Protein AF-A0A421B8H9-F1 (afdb_monomer_lite)

Sequence (89 aa):
MDKPDSTLGRDLALYTALRLVLVAVVAVALVLFDVPLLVSIAVGLVVGFPLGLLLFRGLNTRVTAGLAERHKGRNAERARLRSQLRGDA

Foldseek 3Di:
DDDPPPVLVVLVVVLVVVLVVQLVVQLVVCVVVVHDSVVSNVVSVVVSVVCSCVVCVVSVVVNVVVVVVVVVVVVVVVVVVVCVVVVVD

Secondary structure (DSSP, 8-state):
---THHHHHHHHHHHHHHHHHHHHHHHHHHHHTT--HHHHHHHHHHHHHHHHHHHTHHHHHHHHHHHHHHHHHHHHHHHHHHHHHHT--

InterPro domains:
  IPR025323 Protein of unknown function DUF4229 [PF14012] (13-74)

Radius of gyration: 20.48 Å; chains: 1; b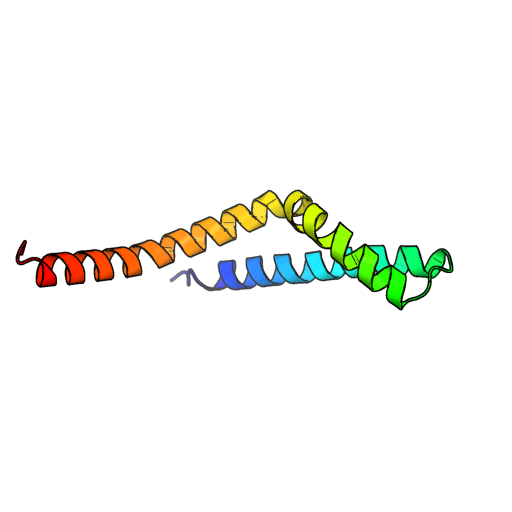ounding box: 44×18×66 Å

Organism: NCBI:txid585224

pLDDT: mean 72.58, std 9.39, range [41.66, 89.75]

Structure (mmCIF, N/CA/C/O backbone):
data_AF-A0A421B8H9-F1
#
_entry.id   AF-A0A421B8H9-F1
#
loop_
_atom_site.group_PDB
_atom_site.id
_atom_site.type_symbol
_atom_site.label_atom_id
_atom_site.label_alt_id
_atom_site.label_comp_id
_atom_site.label_asym_id
_atom_site.label_entity_id
_atom_site.label_seq_id
_atom_site.pdbx_PDB_ins_code
_atom_site.Cartn_x
_atom_site.Cartn_y
_atom_site.Cartn_z
_atom_site.occupancy
_atom_site.B_iso_or_equiv
_atom_site.auth_seq_id
_atom_site.auth_comp_id
_atom_site.auth_asym_id
_atom_site.auth_atom_id
_atom_site.pdbx_PDB_model_num
ATOM 1 N N . MET A 1 1 ? -29.970 -9.510 8.750 1.00 44.66 1 MET A N 1
ATOM 2 C CA . MET A 1 1 ? -28.852 -10.283 9.349 1.00 44.66 1 MET A CA 1
ATOM 3 C C . MET A 1 1 ? -27.644 -10.068 8.454 1.00 44.66 1 MET A C 1
ATOM 5 O O . MET A 1 1 ? -27.212 -10.970 7.746 1.00 44.66 1 MET A O 1
ATOM 9 N N . ASP A 1 2 ? -27.158 -8.832 8.441 1.00 41.66 2 ASP A N 1
ATOM 10 C CA . ASP A 1 2 ? -26.100 -8.373 7.550 1.00 41.66 2 ASP A CA 1
ATOM 11 C C . ASP A 1 2 ? -24.769 -8.601 8.245 1.00 41.66 2 ASP A C 1
ATOM 13 O O . ASP A 1 2 ? -24.487 -7.996 9.277 1.00 41.66 2 ASP A O 1
ATOM 17 N N . LYS A 1 3 ? -23.989 -9.555 7.728 1.00 50.59 3 LYS A N 1
ATOM 18 C CA . LYS A 1 3 ? -22.650 -9.861 8.234 1.00 50.59 3 LYS A CA 1
ATOM 19 C C . LYS A 1 3 ? -21.736 -8.669 7.904 1.00 50.59 3 LYS A C 1
ATOM 21 O O . LYS A 1 3 ? -21.430 -8.480 6.728 1.00 50.59 3 LYS A O 1
ATOM 26 N N . PRO A 1 4 ? -21.251 -7.896 8.894 1.00 53.81 4 PRO A N 1
ATOM 27 C CA . PRO A 1 4 ? -20.395 -6.726 8.659 1.00 53.81 4 PRO A CA 1
ATOM 28 C C . PRO A 1 4 ? -19.008 -7.083 8.091 1.00 53.81 4 PRO A C 1
ATOM 30 O O . PRO A 1 4 ? -18.232 -6.202 7.733 1.00 53.81 4 PRO A O 1
ATOM 33 N N . ASP A 1 5 ? -18.683 -8.375 8.004 1.00 55.44 5 ASP A N 1
ATOM 34 C CA . ASP A 1 5 ? -17.361 -8.872 7.626 1.00 55.44 5 ASP A CA 1
ATOM 35 C C . ASP A 1 5 ? -17.176 -9.063 6.108 1.00 55.44 5 ASP A C 1
ATOM 37 O O . ASP A 1 5 ? -16.042 -9.103 5.626 1.00 55.44 5 ASP A O 1
ATOM 41 N N . SER A 1 6 ? -18.261 -9.164 5.326 1.00 59.34 6 SER A N 1
ATOM 42 C CA . SER A 1 6 ? -18.166 -9.482 3.891 1.00 59.34 6 SER A CA 1
ATOM 43 C C . SER A 1 6 ? -17.697 -8.307 3.034 1.00 59.34 6 SER A C 1
ATOM 45 O O . SER A 1 6 ? -17.072 -8.512 1.994 1.00 59.34 6 SER A O 1
ATOM 47 N N . THR A 1 7 ? -17.975 -7.073 3.454 1.00 67.56 7 THR A N 1
ATOM 48 C CA . THR A 1 7 ? -17.563 -5.866 2.725 1.00 67.56 7 THR A CA 1
ATOM 49 C C . THR A 1 7 ? -16.100 -5.533 2.977 1.00 67.56 7 THR A C 1
ATOM 51 O O . THR A 1 7 ? -15.396 -5.208 2.031 1.00 67.56 7 THR A O 1
ATOM 54 N N . LEU A 1 8 ? -15.595 -5.711 4.203 1.00 65.81 8 LEU A N 1
ATOM 55 C CA . LEU A 1 8 ? -14.194 -5.425 4.529 1.00 65.81 8 LEU A CA 1
ATOM 56 C C . LEU A 1 8 ? -13.228 -6.359 3.786 1.00 65.81 8 LEU A C 1
ATOM 58 O O . LEU A 1 8 ? -12.226 -5.907 3.238 1.00 65.81 8 LEU A O 1
ATOM 62 N N . GLY A 1 9 ? -13.549 -7.658 3.733 1.00 71.00 9 GLY A N 1
ATOM 63 C CA . GLY A 1 9 ? -12.761 -8.634 2.978 1.00 71.00 9 GLY A CA 1
ATOM 64 C C . GLY A 1 9 ? -12.771 -8.349 1.475 1.00 71.00 9 GLY A C 1
ATOM 65 O O . GLY A 1 9 ? -11.728 -8.410 0.829 1.00 71.00 9 GLY A O 1
ATOM 66 N N . ARG A 1 10 ? -13.933 -7.967 0.929 1.00 73.69 10 ARG A N 1
ATOM 67 C CA . ARG A 1 10 ? -14.083 -7.587 -0.482 1.00 73.69 10 ARG A CA 1
ATOM 68 C C . ARG A 1 10 ? -13.340 -6.294 -0.814 1.00 73.69 10 ARG A C 1
ATOM 70 O O . ARG A 1 10 ? -12.651 -6.249 -1.827 1.00 73.69 10 ARG A O 1
ATOM 77 N N . ASP A 1 11 ? -13.433 -5.281 0.039 1.00 68.81 11 ASP A N 1
ATOM 78 C CA . ASP A 1 11 ? -12.750 -3.997 -0.133 1.00 68.81 11 ASP A CA 1
ATOM 79 C C . ASP A 1 11 ? -11.229 -4.174 -0.041 1.00 68.81 11 ASP A C 1
ATOM 81 O O . ASP A 1 11 ? -10.489 -3.611 -0.845 1.00 68.81 11 ASP A O 1
ATOM 85 N N . LEU A 1 12 ? -10.749 -5.022 0.874 1.00 69.81 12 LEU A N 1
ATOM 86 C CA . LEU A 1 12 ? -9.330 -5.355 0.984 1.00 69.81 12 LEU A CA 1
ATOM 87 C C . LEU A 1 12 ? -8.824 -6.144 -0.232 1.00 69.81 12 LEU A C 1
ATOM 89 O O . LEU A 1 12 ? -7.751 -5.829 -0.750 1.00 69.81 12 LEU A O 1
ATOM 93 N N . ALA A 1 13 ? -9.586 -7.138 -0.698 1.00 73.06 13 ALA A N 1
ATOM 94 C CA . ALA A 1 13 ? -9.249 -7.928 -1.881 1.00 73.06 13 ALA A CA 1
ATOM 95 C C . ALA A 1 13 ? -9.235 -7.065 -3.150 1.00 73.06 13 ALA A C 1
ATOM 97 O O . ALA A 1 13 ? -8.306 -7.161 -3.944 1.00 73.06 13 ALA A O 1
ATOM 98 N N . LEU A 1 14 ? -10.210 -6.165 -3.315 1.00 74.44 14 LEU A N 1
ATOM 99 C CA . LEU A 1 14 ? -10.234 -5.199 -4.416 1.00 74.44 14 LEU A CA 1
ATOM 100 C C . LEU A 1 14 ? -9.056 -4.225 -4.339 1.00 74.44 14 LEU A C 1
ATOM 102 O O . LEU A 1 14 ? -8.432 -3.946 -5.362 1.00 74.44 14 LEU A O 1
ATOM 106 N N . TYR A 1 15 ? -8.713 -3.747 -3.139 1.00 68.94 15 TYR A N 1
ATOM 107 C CA . TYR A 1 15 ? -7.563 -2.867 -2.936 1.00 68.94 15 TYR A CA 1
ATOM 108 C C . TYR A 1 15 ? -6.254 -3.540 -3.354 1.00 68.94 15 TYR A C 1
ATOM 110 O O . TYR A 1 15 ? -5.467 -2.971 -4.111 1.00 68.94 15 TYR A O 1
ATOM 118 N N . THR A 1 16 ? -6.026 -4.768 -2.883 1.00 68.94 16 THR A N 1
ATOM 119 C CA . THR A 1 16 ? -4.813 -5.523 -3.215 1.00 68.94 16 THR A CA 1
ATOM 120 C C . THR A 1 16 ? -4.785 -5.930 -4.682 1.00 68.94 16 THR A C 1
ATOM 122 O O . THR A 1 16 ? -3.755 -5.744 -5.324 1.00 68.94 16 THR A O 1
ATOM 125 N N . ALA A 1 17 ? -5.903 -6.396 -5.244 1.00 72.50 17 ALA A N 1
ATOM 126 C CA . ALA A 1 17 ? -5.996 -6.761 -6.655 1.00 72.50 17 ALA A CA 1
ATOM 127 C C . ALA A 1 17 ? -5.692 -5.571 -7.570 1.00 72.50 17 ALA A C 1
ATOM 129 O O . ALA A 1 17 ? -4.856 -5.680 -8.462 1.00 72.50 17 ALA A O 1
ATOM 130 N N . LEU A 1 18 ? -6.298 -4.408 -7.327 1.00 73.06 18 LEU A N 1
ATOM 131 C CA . LEU A 1 18 ? -6.069 -3.245 -8.181 1.00 73.06 18 LEU A CA 1
ATOM 132 C C . LEU A 1 18 ? -4.651 -2.671 -7.990 1.00 73.06 18 LEU A C 1
ATOM 134 O O . LEU A 1 18 ? -4.064 -2.162 -8.943 1.00 73.06 18 LEU A O 1
ATOM 138 N N . ARG A 1 19 ? -4.049 -2.815 -6.801 1.00 68.75 19 ARG A N 1
ATOM 139 C CA . ARG A 1 19 ? -2.632 -2.484 -6.583 1.00 68.75 19 ARG A CA 1
ATOM 140 C C . ARG A 1 19 ? -1.698 -3.413 -7.362 1.00 68.75 19 ARG A C 1
ATOM 142 O O . ARG A 1 19 ? -0.731 -2.931 -7.944 1.00 68.75 19 ARG A O 1
ATOM 149 N N . LEU A 1 20 ? -1.997 -4.712 -7.417 1.00 68.88 20 LEU A N 1
ATOM 150 C CA . LEU A 1 20 ? -1.257 -5.669 -8.245 1.00 68.88 20 LEU A CA 1
ATOM 151 C C . LEU A 1 20 ? -1.412 -5.360 -9.738 1.00 68.88 20 LEU A C 1
ATOM 153 O O . LEU A 1 20 ? -0.422 -5.396 -10.461 1.00 68.88 20 LEU A O 1
ATOM 157 N N . VAL A 1 21 ? -2.614 -4.980 -10.186 1.00 75.75 21 VAL A N 1
ATOM 158 C CA . VAL A 1 21 ? -2.856 -4.535 -11.569 1.00 75.75 21 VAL A CA 1
ATOM 159 C C . VAL A 1 21 ? -2.016 -3.305 -11.901 1.00 75.75 21 VAL A C 1
ATOM 161 O O . VAL A 1 21 ? -1.374 -3.278 -12.943 1.00 75.75 21 VAL A O 1
ATOM 164 N N . LEU A 1 22 ? -1.955 -2.310 -11.012 1.00 71.75 22 LEU A N 1
ATOM 165 C CA . LEU A 1 22 ? -1.136 -1.117 -11.226 1.00 71.75 22 LEU A CA 1
ATOM 166 C C . LEU A 1 22 ? 0.352 -1.467 -11.388 1.00 71.75 22 LEU A C 1
ATOM 168 O O . LEU A 1 22 ? 0.998 -1.002 -12.325 1.00 71.75 22 LEU A O 1
ATOM 172 N N . VAL A 1 23 ? 0.890 -2.304 -10.496 1.00 71.25 23 VAL A N 1
ATOM 173 C CA . VAL A 1 23 ? 2.285 -2.762 -10.579 1.00 71.25 23 VAL A CA 1
ATOM 174 C C . VAL A 1 23 ? 2.518 -3.544 -11.873 1.00 71.25 23 VAL A C 1
ATOM 176 O O . VAL A 1 23 ? 3.518 -3.307 -12.544 1.00 71.25 23 VAL A O 1
ATOM 179 N N . ALA A 1 24 ? 1.583 -4.418 -12.262 1.00 71.00 24 ALA A N 1
ATOM 180 C CA . ALA A 1 24 ? 1.657 -5.172 -13.509 1.00 71.00 24 ALA A CA 1
ATOM 181 C C . ALA A 1 24 ? 1.661 -4.253 -14.743 1.00 71.00 24 ALA A C 1
ATOM 183 O O . ALA A 1 24 ? 2.480 -4.454 -15.632 1.00 71.00 24 ALA A O 1
ATOM 184 N N . VAL A 1 25 ? 0.822 -3.211 -14.781 1.00 76.88 25 VAL A N 1
ATOM 185 C CA . VAL A 1 25 ? 0.793 -2.226 -15.878 1.00 76.88 25 VAL A CA 1
ATOM 186 C C . VAL A 1 25 ? 2.120 -1.474 -15.982 1.00 76.88 25 VAL A C 1
ATOM 188 O O . VAL A 1 25 ? 2.657 -1.341 -17.079 1.00 76.88 25 VAL A O 1
ATOM 191 N N . VAL A 1 26 ? 2.685 -1.025 -14.856 1.00 73.81 26 VAL A N 1
ATOM 192 C CA . VAL A 1 26 ? 3.988 -0.336 -14.841 1.00 73.81 26 VAL A CA 1
ATOM 193 C C . VAL A 1 26 ? 5.111 -1.276 -15.288 1.00 73.81 26 VAL A C 1
ATOM 195 O O . VAL A 1 26 ? 5.945 -0.887 -16.102 1.00 73.81 26 VAL A O 1
ATOM 198 N N . ALA A 1 27 ? 5.121 -2.521 -14.807 1.00 65.19 27 ALA A N 1
ATOM 199 C CA . ALA A 1 27 ? 6.115 -3.514 -15.199 1.00 65.19 27 ALA A CA 1
ATOM 200 C C . ALA A 1 27 ? 6.034 -3.851 -16.697 1.00 65.19 27 ALA A C 1
ATOM 202 O O . ALA A 1 27 ? 7.063 -3.851 -17.369 1.00 65.19 27 ALA A O 1
ATOM 203 N N . VAL A 1 28 ? 4.826 -4.076 -17.234 1.00 72.19 28 VAL A N 1
ATOM 204 C CA . VAL A 1 28 ? 4.600 -4.336 -18.667 1.00 72.19 28 VAL A CA 1
ATOM 205 C C . VAL A 1 28 ? 5.038 -3.145 -19.514 1.00 72.19 28 VAL A C 1
ATOM 207 O O . VAL A 1 28 ? 5.729 -3.345 -20.508 1.00 72.19 28 VAL A O 1
ATOM 210 N N . ALA A 1 29 ? 4.700 -1.916 -19.108 1.00 75.75 29 ALA A N 1
ATOM 211 C CA . ALA A 1 29 ? 5.131 -0.714 -19.815 1.00 75.75 29 ALA A CA 1
ATOM 212 C C . ALA A 1 29 ? 6.662 -0.632 -19.892 1.00 75.75 29 ALA A C 1
ATOM 214 O O . ALA A 1 29 ? 7.201 -0.435 -20.972 1.00 75.75 29 ALA A O 1
ATOM 215 N N . LEU A 1 30 ? 7.369 -0.853 -18.779 1.00 74.56 30 LEU A N 1
ATOM 216 C CA . LEU A 1 30 ? 8.834 -0.803 -18.746 1.00 74.56 30 LEU A CA 1
ATOM 217 C C . LEU A 1 30 ? 9.489 -1.914 -19.581 1.00 74.56 30 LEU A C 1
ATOM 219 O O . LEU A 1 30 ? 10.461 -1.644 -20.279 1.00 74.56 30 LEU A O 1
ATOM 223 N N . VAL A 1 31 ? 8.944 -3.134 -19.564 1.00 73.81 31 VAL A N 1
ATOM 224 C CA . VAL A 1 31 ? 9.426 -4.232 -20.425 1.00 73.81 31 VAL A CA 1
ATOM 225 C C . VAL A 1 31 ? 9.254 -3.892 -21.909 1.00 73.81 31 VAL A C 1
ATOM 227 O O . VAL A 1 31 ? 10.128 -4.211 -22.707 1.00 73.81 31 VAL A O 1
ATOM 230 N N . LEU A 1 32 ? 8.174 -3.196 -22.280 1.00 77.25 32 LEU A N 1
ATOM 231 C CA . LEU A 1 32 ? 7.936 -2.751 -23.658 1.00 77.25 32 LEU A CA 1
ATOM 232 C C . LEU A 1 32 ? 8.945 -1.690 -24.141 1.00 77.25 32 LEU A C 1
ATOM 234 O O . LEU A 1 32 ? 9.080 -1.487 -25.342 1.00 77.25 32 LEU A O 1
ATOM 238 N N . PHE A 1 33 ? 9.649 -1.029 -23.216 1.00 79.94 33 PHE A N 1
ATOM 239 C CA . PHE A 1 33 ? 10.723 -0.064 -23.480 1.00 79.94 33 PHE A CA 1
ATOM 240 C C . PHE A 1 33 ? 12.133 -0.687 -23.386 1.00 79.94 33 PHE A C 1
ATOM 242 O O . PHE A 1 33 ? 13.101 0.040 -23.170 1.00 79.94 33 PHE A O 1
ATOM 249 N N . ASP A 1 34 ? 12.262 -2.015 -23.499 1.00 78.94 34 ASP A N 1
ATOM 250 C CA . ASP A 1 34 ? 13.533 -2.756 -23.375 1.00 78.94 34 ASP A CA 1
ATOM 251 C C . ASP A 1 34 ? 14.251 -2.572 -22.019 1.00 78.94 34 ASP A C 1
ATOM 253 O O . ASP A 1 34 ? 15.449 -2.831 -21.872 1.00 78.94 34 ASP A O 1
ATOM 257 N N . VAL A 1 35 ? 13.526 -2.156 -20.973 1.00 74.44 35 VAL A N 1
ATOM 258 C CA . VAL A 1 35 ? 14.090 -2.060 -19.621 1.00 74.44 35 VAL A CA 1
ATOM 259 C C . VAL A 1 35 ? 14.247 -3.471 -19.035 1.00 74.44 35 VAL A C 1
ATOM 261 O O . VAL A 1 35 ? 13.282 -4.242 -19.034 1.00 74.44 35 VAL A O 1
ATOM 264 N N . PRO A 1 36 ? 15.418 -3.824 -18.464 1.00 80.75 36 PRO A N 1
ATOM 265 C CA . PRO A 1 36 ? 15.636 -5.136 -17.863 1.00 80.75 36 PRO A CA 1
ATOM 266 C C . PRO A 1 36 ? 14.585 -5.483 -16.799 1.00 80.75 36 PRO A C 1
ATOM 268 O O . PRO A 1 36 ? 14.264 -4.658 -15.942 1.00 80.75 36 PRO A O 1
ATOM 271 N N . LEU A 1 37 ? 14.105 -6.733 -16.796 1.00 75.19 37 LEU A N 1
ATOM 272 C CA . LEU A 1 37 ? 12.999 -7.195 -15.939 1.00 75.19 37 LEU A CA 1
ATOM 273 C C . LEU A 1 37 ? 13.216 -6.911 -14.438 1.00 75.19 37 LEU A C 1
ATOM 275 O O . LEU A 1 37 ? 12.302 -6.519 -13.719 1.00 75.19 37 LEU A O 1
ATOM 279 N N . LEU A 1 38 ? 14.445 -7.081 -13.946 1.00 77.06 38 LEU A N 1
ATOM 280 C CA . LEU A 1 38 ? 14.795 -6.776 -12.553 1.00 77.06 38 LEU A CA 1
ATOM 281 C C . LEU A 1 38 ? 14.629 -5.284 -12.224 1.00 77.06 38 LEU A C 1
ATOM 283 O O . LEU A 1 38 ? 14.155 -4.933 -11.143 1.00 77.06 38 LEU A O 1
ATOM 287 N N . VAL A 1 39 ? 14.981 -4.408 -13.168 1.00 81.06 39 VAL A N 1
ATOM 288 C CA . VAL A 1 39 ? 14.862 -2.952 -13.023 1.00 81.06 39 VAL A CA 1
ATOM 289 C C . VAL A 1 39 ? 13.394 -2.536 -13.079 1.00 81.06 39 VAL A C 1
ATOM 291 O O . VAL A 1 39 ? 12.964 -1.711 -12.274 1.00 81.06 39 VAL A O 1
ATOM 294 N N . SER A 1 40 ? 12.593 -3.146 -13.957 1.00 74.50 40 SER A N 1
ATOM 295 C CA . SER A 1 40 ? 11.163 -2.841 -14.046 1.00 74.50 40 SER A CA 1
ATOM 296 C C . SER A 1 40 ? 10.387 -3.245 -12.790 1.00 74.50 40 SER A C 1
ATOM 298 O O . SER A 1 40 ? 9.536 -2.478 -12.337 1.00 74.50 40 SER A O 1
ATOM 300 N N . ILE A 1 41 ? 10.728 -4.375 -12.158 1.00 69.75 41 ILE A N 1
ATOM 301 C CA . ILE A 1 41 ? 10.161 -4.780 -10.860 1.00 69.75 41 ILE A CA 1
ATOM 302 C C . ILE A 1 41 ? 10.532 -3.774 -9.762 1.00 69.75 41 ILE A C 1
ATOM 304 O O . ILE A 1 41 ? 9.658 -3.345 -9.007 1.00 69.75 41 ILE A O 1
ATOM 308 N N . ALA A 1 42 ? 11.802 -3.365 -9.677 1.00 79.44 42 ALA A N 1
ATOM 309 C CA . ALA A 1 42 ? 12.259 -2.414 -8.664 1.00 79.44 42 ALA A CA 1
ATOM 310 C C . ALA A 1 42 ? 11.573 -1.043 -8.808 1.00 79.44 42 ALA A C 1
ATOM 312 O O . ALA A 1 42 ? 11.037 -0.510 -7.835 1.00 79.44 42 ALA A O 1
ATOM 313 N N . VAL A 1 43 ? 11.521 -0.497 -10.028 1.00 77.44 43 VAL A N 1
ATOM 314 C CA . VAL A 1 43 ? 10.848 0.780 -10.316 1.00 77.44 43 VAL A CA 1
ATOM 315 C C . VAL A 1 43 ? 9.342 0.669 -10.077 1.00 77.44 43 VAL A C 1
ATOM 317 O O . VAL A 1 43 ? 8.758 1.537 -9.428 1.00 77.44 43 VAL A O 1
ATOM 320 N N . GLY A 1 44 ? 8.712 -0.421 -10.522 1.00 73.56 44 GLY A N 1
ATOM 321 C CA . GLY A 1 44 ? 7.300 -0.699 -10.264 1.00 73.56 44 GLY A CA 1
ATOM 322 C C . GLY A 1 44 ? 6.968 -0.760 -8.772 1.00 73.56 44 GLY A C 1
ATOM 323 O O . GLY A 1 44 ? 5.915 -0.275 -8.363 1.00 73.56 44 GLY A O 1
ATOM 324 N N . LEU A 1 45 ? 7.875 -1.273 -7.935 1.00 77.25 45 LEU A N 1
ATOM 325 C CA . LEU A 1 45 ? 7.707 -1.302 -6.481 1.00 77.25 45 LEU A CA 1
ATOM 326 C C . LEU A 1 45 ? 7.819 0.100 -5.859 1.00 77.25 45 LEU A C 1
ATOM 328 O O . LEU A 1 45 ? 6.973 0.488 -5.050 1.00 77.25 45 LEU A O 1
ATOM 332 N N . VAL A 1 46 ? 8.833 0.870 -6.270 1.00 80.94 46 VAL A N 1
ATOM 333 C CA . VAL A 1 46 ? 9.094 2.232 -5.773 1.00 80.94 46 VAL A CA 1
ATOM 334 C C . VAL A 1 46 ? 7.969 3.187 -6.158 1.00 80.94 46 VAL A C 1
ATOM 336 O O . VAL A 1 46 ? 7.533 3.972 -5.322 1.00 80.94 46 VAL A O 1
ATOM 339 N N . VAL A 1 47 ? 7.460 3.101 -7.390 1.00 71.19 47 VAL A N 1
ATOM 340 C CA . VAL A 1 47 ? 6.383 3.963 -7.907 1.00 71.19 47 VAL A CA 1
ATOM 341 C C . VAL A 1 47 ? 4.996 3.432 -7.517 1.00 71.19 47 VAL A C 1
ATOM 343 O O . VAL A 1 47 ? 4.077 4.205 -7.242 1.00 71.19 47 VAL A O 1
ATOM 346 N N . GLY A 1 48 ? 4.836 2.113 -7.398 1.00 66.62 48 GLY A N 1
ATOM 347 C CA . GLY A 1 48 ? 3.595 1.476 -6.955 1.00 66.62 48 GLY A CA 1
ATOM 348 C C . GLY A 1 48 ? 3.247 1.770 -5.494 1.00 66.62 48 GLY A C 1
ATOM 349 O O . GLY A 1 48 ? 2.078 1.698 -5.109 1.00 66.62 48 GLY A O 1
ATOM 350 N N . PHE A 1 49 ? 4.229 2.140 -4.668 1.00 64.31 49 PHE A N 1
ATOM 351 C CA . PHE A 1 49 ? 3.999 2.560 -3.287 1.00 64.31 49 PHE A CA 1
ATOM 352 C C . PHE A 1 49 ? 3.267 3.916 -3.165 1.00 64.31 49 PHE 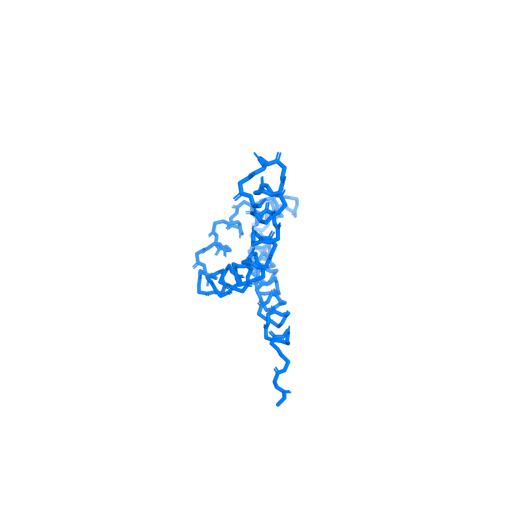A C 1
ATOM 354 O O . PHE A 1 49 ? 2.174 3.931 -2.591 1.00 64.31 49 PHE A O 1
ATOM 361 N N . PRO A 1 50 ? 3.768 5.036 -3.726 1.00 68.88 50 PRO A N 1
ATOM 362 C CA . PRO A 1 50 ? 3.074 6.322 -3.696 1.00 68.88 50 PRO A CA 1
ATOM 363 C C . PRO A 1 50 ? 1.784 6.308 -4.521 1.00 68.88 50 PRO A C 1
ATOM 365 O O . PRO A 1 50 ? 0.771 6.847 -4.076 1.00 68.88 50 PRO A O 1
ATOM 368 N N . LEU A 1 51 ? 1.761 5.634 -5.676 1.00 62.16 51 LEU A N 1
ATOM 369 C CA . LEU A 1 51 ? 0.537 5.520 -6.473 1.00 62.16 51 LEU A CA 1
ATOM 370 C C . LEU A 1 51 ? -0.544 4.698 -5.761 1.00 62.16 51 LEU A C 1
ATOM 372 O O . LEU A 1 51 ? -1.719 5.058 -5.815 1.00 62.16 51 LEU A O 1
ATOM 376 N N . GLY A 1 52 ? -0.150 3.647 -5.034 1.00 60.84 52 GLY A N 1
ATOM 377 C CA . GLY A 1 52 ? -1.042 2.867 -4.179 1.00 60.84 52 GLY A CA 1
ATOM 378 C C . GLY A 1 52 ? -1.696 3.704 -3.073 1.00 60.84 52 GLY A C 1
ATOM 379 O O . GLY A 1 52 ? -2.842 3.466 -2.711 1.00 60.84 52 GLY A O 1
ATOM 380 N N . LEU A 1 53 ? -1.008 4.727 -2.563 1.00 62.88 53 LEU A N 1
ATOM 381 C CA . LEU A 1 53 ? -1.565 5.648 -1.567 1.00 62.88 53 LEU A CA 1
ATOM 382 C C . LEU A 1 53 ? -2.507 6.692 -2.186 1.00 62.88 53 LEU A C 1
ATOM 384 O O . LEU A 1 53 ? -3.500 7.068 -1.561 1.00 62.88 53 LEU A O 1
ATOM 388 N N . LEU A 1 54 ? -2.212 7.154 -3.405 1.00 64.06 54 LEU A N 1
ATOM 389 C CA . LEU A 1 54 ? -2.960 8.223 -4.074 1.00 64.06 54 LEU A CA 1
ATOM 390 C C . LEU A 1 54 ? -4.229 7.718 -4.774 1.00 64.06 54 LEU A C 1
ATOM 392 O O . LEU A 1 54 ? -5.304 8.275 -4.553 1.00 64.06 54 LEU A O 1
ATOM 396 N N . LEU A 1 55 ? -4.130 6.646 -5.566 1.00 59.12 55 LEU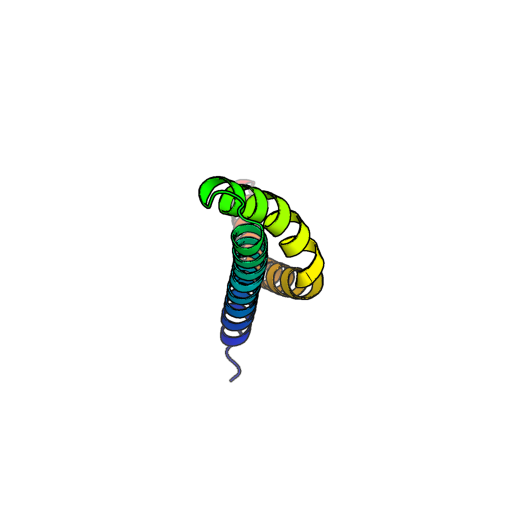 A N 1
ATOM 397 C CA . LEU A 1 55 ? -5.248 6.110 -6.359 1.00 59.12 55 LEU A CA 1
ATOM 398 C C . LEU A 1 55 ? -6.326 5.440 -5.501 1.00 59.12 55 LEU A C 1
ATOM 400 O O . LEU A 1 55 ? -7.486 5.366 -5.892 1.00 59.12 55 LEU A O 1
ATOM 404 N N . PHE A 1 56 ? -5.961 4.985 -4.305 1.00 61.94 56 PHE A N 1
ATOM 405 C CA . PHE A 1 56 ? -6.834 4.188 -3.442 1.00 61.94 56 PHE A CA 1
ATOM 406 C C . PHE A 1 56 ? -7.180 4.856 -2.127 1.00 6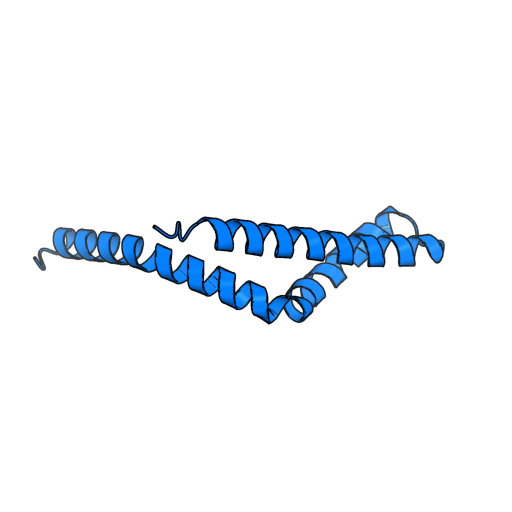1.94 56 PHE A C 1
ATOM 408 O O . PHE A 1 56 ? -7.651 4.204 -1.192 1.00 61.94 56 PHE A O 1
ATOM 415 N N . ARG A 1 57 ? -6.961 6.166 -2.033 1.00 65.50 57 ARG A N 1
ATOM 416 C CA . ARG A 1 57 ? -7.155 6.911 -0.792 1.00 65.50 57 ARG A CA 1
ATOM 417 C C . ARG A 1 57 ? -8.554 6.707 -0.197 1.00 65.50 57 ARG A C 1
ATOM 419 O O . ARG A 1 57 ? -8.682 6.507 1.009 1.00 65.50 57 ARG A O 1
ATOM 426 N N . GLY A 1 58 ? -9.588 6.639 -1.040 1.00 66.12 58 GLY A N 1
ATOM 427 C CA . GLY A 1 58 ? -10.964 6.355 -0.612 1.00 66.12 58 GLY A CA 1
ATOM 428 C C . GLY A 1 58 ? -11.145 4.973 0.032 1.00 66.12 58 GLY A C 1
ATOM 429 O O . GLY A 1 58 ? -11.835 4.843 1.040 1.00 66.12 58 GLY A O 1
ATOM 430 N N . LEU A 1 59 ? -10.475 3.949 -0.497 1.00 62.56 59 LEU A N 1
ATOM 431 C CA . LEU A 1 59 ? -10.557 2.574 0.001 1.00 62.56 59 LEU A CA 1
ATOM 432 C C . LEU A 1 59 ? -9.728 2.394 1.282 1.00 62.56 59 LEU A C 1
ATOM 434 O O . LEU A 1 59 ? -10.183 1.771 2.238 1.00 62.56 59 LEU A O 1
ATOM 438 N N . ASN A 1 60 ? -8.566 3.049 1.354 1.00 66.06 60 ASN A N 1
ATOM 439 C CA . ASN A 1 60 ? -7.732 3.088 2.555 1.00 66.06 60 ASN A CA 1
ATOM 440 C C . ASN A 1 60 ? -8.475 3.719 3.748 1.00 66.06 60 ASN A C 1
ATOM 442 O O . ASN A 1 60 ? -8.376 3.250 4.882 1.00 66.06 60 ASN A O 1
ATOM 446 N N . THR A 1 61 ? -9.288 4.745 3.477 1.00 69.94 61 THR A N 1
ATOM 447 C CA . THR A 1 61 ? -10.130 5.397 4.492 1.00 69.94 61 THR A CA 1
ATOM 448 C C . THR A 1 61 ? -11.186 4.433 5.045 1.00 69.9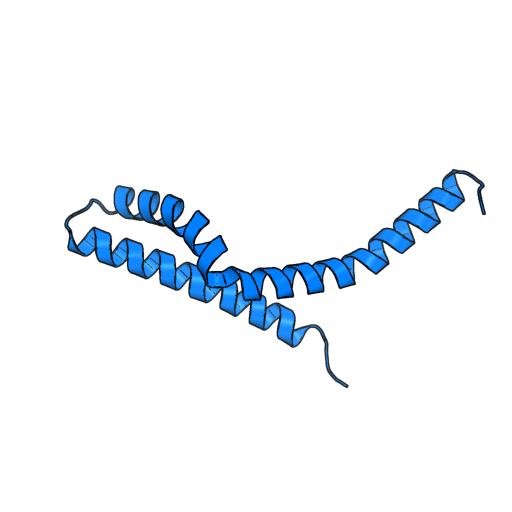4 61 THR A C 1
ATOM 450 O O . THR A 1 61 ? -11.370 4.355 6.257 1.00 69.94 61 THR A O 1
ATOM 453 N N . ARG A 1 62 ? -11.830 3.636 4.179 1.00 70.12 62 ARG A N 1
ATOM 454 C CA . ARG A 1 62 ? -12.830 2.626 4.579 1.00 70.12 62 ARG A CA 1
ATOM 455 C C . ARG A 1 62 ? -12.220 1.497 5.404 1.00 70.12 62 ARG A C 1
ATOM 457 O O . ARG A 1 62 ? -12.762 1.133 6.443 1.00 70.12 62 ARG A O 1
ATOM 464 N N . VAL A 1 63 ? -11.068 0.985 4.977 1.00 67.31 63 VAL A N 1
ATOM 465 C CA . VAL A 1 63 ? -10.334 -0.067 5.696 1.00 67.31 63 VAL A CA 1
ATOM 466 C C . VAL A 1 63 ? -9.878 0.434 7.066 1.00 67.31 63 VAL A C 1
ATOM 468 O O . VAL A 1 63 ? -10.092 -0.244 8.069 1.00 67.31 63 VAL A O 1
ATOM 471 N N . THR A 1 64 ? -9.326 1.648 7.134 1.00 74.00 64 THR A N 1
ATOM 472 C CA . THR A 1 64 ? -8.882 2.266 8.394 1.00 74.00 64 THR A CA 1
ATOM 473 C C . THR A 1 64 ? -10.058 2.526 9.338 1.00 74.00 64 THR A C 1
ATOM 475 O O . THR A 1 64 ? -9.941 2.268 10.534 1.00 74.00 64 THR A O 1
ATOM 478 N N . ALA A 1 65 ? -11.208 2.964 8.816 1.00 78.12 65 ALA A N 1
ATOM 479 C CA . ALA A 1 65 ? -12.435 3.109 9.597 1.00 78.12 65 ALA A CA 1
ATOM 480 C C . ALA A 1 65 ? -12.920 1.757 10.157 1.00 78.12 65 ALA A C 1
ATOM 482 O O . ALA A 1 65 ? -13.206 1.656 11.348 1.00 78.12 65 ALA A O 1
ATOM 483 N N . GLY A 1 66 ? -12.921 0.694 9.344 1.00 72.00 66 GLY A N 1
ATOM 484 C CA . GLY A 1 66 ? -13.285 -0.655 9.794 1.00 72.00 66 GLY A CA 1
ATOM 485 C C . GLY A 1 66 ? -12.319 -1.238 10.836 1.00 72.00 66 GLY A C 1
ATOM 486 O O . GLY A 1 66 ? -12.742 -1.870 11.806 1.00 72.00 66 GLY A O 1
ATOM 487 N N . LEU A 1 67 ? -11.016 -0.978 10.692 1.00 74.19 67 LEU A N 1
ATOM 488 C CA . LEU A 1 67 ? -10.008 -1.315 11.702 1.00 74.19 67 LEU A CA 1
ATOM 489 C C . LEU A 1 67 ? -10.235 -0.533 12.999 1.00 74.19 67 LEU A C 1
ATOM 491 O O . LEU A 1 67 ? -10.186 -1.126 14.077 1.00 74.19 67 LEU A O 1
ATOM 495 N N . ALA A 1 68 ? -10.524 0.767 12.914 1.00 80.50 68 ALA A N 1
ATOM 496 C CA . ALA A 1 68 ? -10.819 1.600 14.076 1.00 80.50 68 ALA A CA 1
ATOM 497 C C . ALA A 1 68 ? -12.035 1.077 14.858 1.00 80.50 68 ALA A C 1
ATOM 499 O O . ALA A 1 68 ? -11.977 0.999 16.085 1.00 80.50 68 ALA A O 1
ATOM 500 N N . GLU A 1 69 ? -13.089 0.637 14.165 1.00 80.31 69 GLU A N 1
ATOM 501 C CA . GLU A 1 69 ? -14.269 0.004 14.769 1.00 80.31 69 GLU A CA 1
ATOM 502 C C . GLU A 1 69 ? -13.883 -1.223 15.615 1.00 80.31 69 GLU A C 1
ATOM 504 O O . GLU A 1 69 ? -14.255 -1.324 16.784 1.00 80.31 69 GLU A O 1
ATOM 509 N N . ARG A 1 70 ? -13.049 -2.124 15.074 1.00 73.75 70 ARG A N 1
ATOM 510 C CA . ARG A 1 70 ? -12.566 -3.306 15.813 1.00 73.75 70 ARG A CA 1
ATOM 511 C C . ARG A 1 70 ? -11.580 -2.963 16.929 1.00 73.75 70 ARG A C 1
ATOM 513 O O . ARG A 1 70 ? -11.528 -3.657 17.947 1.00 73.75 70 ARG A O 1
ATOM 520 N N . HIS A 1 71 ? -10.806 -1.892 16.776 1.00 76.81 71 HIS A N 1
ATOM 521 C CA . HIS A 1 71 ? -9.888 -1.427 17.812 1.00 76.81 71 HIS A CA 1
ATOM 522 C C . HIS A 1 71 ? -10.612 -0.870 19.043 1.00 76.81 71 HIS A C 1
ATOM 524 O O . HIS A 1 71 ? -10.069 -0.996 20.143 1.00 76.81 71 HIS A O 1
ATOM 530 N N . LYS A 1 72 ? -11.838 -0.338 18.905 1.00 76.88 72 LYS A N 1
ATOM 531 C CA . LYS A 1 72 ? -12.633 0.165 20.043 1.00 76.88 72 LYS A CA 1
ATOM 532 C C . LYS A 1 72 ? -12.829 -0.901 21.125 1.00 76.88 72 LYS A C 1
ATOM 534 O O . LYS A 1 72 ? -12.536 -0.633 22.287 1.00 76.88 72 LYS A O 1
ATOM 539 N N . GLY A 1 73 ? -13.222 -2.122 20.750 1.00 77.69 73 GLY A N 1
ATOM 540 C CA . GLY A 1 73 ? -13.434 -3.220 21.706 1.00 77.69 73 GLY A CA 1
ATOM 541 C C . GLY A 1 73 ? -12.153 -3.636 22.437 1.00 77.69 73 GLY A C 1
ATOM 542 O O . GLY A 1 73 ? -12.131 -3.757 23.659 1.00 77.69 73 GLY A O 1
ATOM 543 N N . ARG A 1 74 ? -11.036 -3.761 21.707 1.00 77.38 74 ARG A N 1
ATOM 544 C CA . ARG A 1 74 ? -9.728 -4.087 22.305 1.00 77.38 74 ARG A CA 1
ATOM 545 C C . ARG A 1 74 ? -9.201 -2.995 23.235 1.00 77.38 74 ARG A C 1
ATOM 547 O O . ARG A 1 74 ? -8.551 -3.307 24.231 1.00 77.38 74 ARG A O 1
ATOM 554 N N . ASN A 1 75 ? -9.422 -1.730 22.891 1.00 80.50 75 ASN A N 1
ATOM 555 C CA . ASN A 1 75 ? -8.980 -0.607 23.711 1.00 80.50 75 ASN A CA 1
ATOM 556 C C . ASN A 1 75 ? -9.823 -0.472 24.980 1.00 80.50 75 ASN A C 1
ATOM 558 O O . ASN A 1 75 ? -9.252 -0.199 26.031 1.00 80.50 75 ASN A O 1
ATOM 562 N N . ALA A 1 76 ? -11.133 -0.723 24.900 1.00 81.50 76 ALA A N 1
ATOM 563 C CA . ALA A 1 76 ? -12.014 -0.760 26.065 1.00 81.50 76 ALA A CA 1
ATOM 564 C C . ALA A 1 76 ? -11.603 -1.870 27.046 1.00 81.50 76 ALA A C 1
ATOM 566 O O . ALA A 1 76 ? -11.442 -1.608 28.235 1.00 81.50 76 ALA A O 1
ATOM 567 N N . GLU A 1 77 ? -11.313 -3.072 26.539 1.00 82.69 77 GLU A N 1
ATOM 568 C CA . GLU A 1 77 ? -10.837 -4.185 27.367 1.00 82.69 77 GLU A CA 1
ATOM 569 C C . GLU A 1 77 ? -9.488 -3.859 28.029 1.00 82.69 77 GLU A C 1
ATOM 571 O O . GLU A 1 77 ? -9.299 -4.047 29.228 1.00 82.69 77 GLU A O 1
ATOM 576 N N . ARG A 1 78 ? -8.549 -3.266 27.277 1.00 85.75 78 ARG A N 1
ATOM 577 C CA . ARG A 1 78 ? -7.265 -2.798 27.828 1.00 85.75 78 ARG A CA 1
ATOM 578 C C . ARG A 1 78 ? -7.426 -1.685 28.862 1.00 85.75 78 ARG A C 1
ATOM 580 O O . ARG A 1 78 ? -6.637 -1.635 29.802 1.00 85.75 78 ARG A O 1
ATOM 587 N N . ALA A 1 79 ? -8.386 -0.781 28.680 1.00 87.50 79 ALA A N 1
ATOM 588 C CA . ALA A 1 79 ? -8.668 0.293 29.629 1.00 87.50 79 ALA A CA 1
ATOM 589 C C . ALA A 1 79 ? -9.242 -0.268 30.935 1.00 87.50 79 ALA A C 1
ATOM 591 O O . ALA A 1 79 ? -8.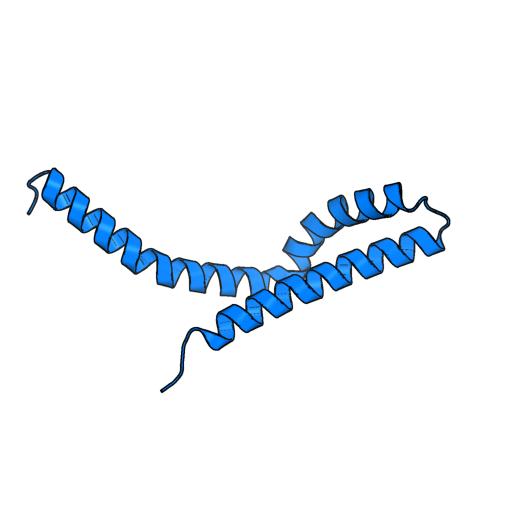760 0.094 32.004 1.00 87.50 79 ALA A O 1
ATOM 592 N N . ARG A 1 80 ? -10.172 -1.225 30.840 1.00 85.25 80 ARG A N 1
ATOM 593 C CA . ARG A 1 80 ? -10.728 -1.956 31.984 1.00 85.25 80 ARG A CA 1
ATOM 594 C C . ARG A 1 80 ? -9.660 -2.741 32.749 1.00 85.25 80 ARG A C 1
ATOM 596 O O . ARG A 1 80 ? -9.603 -2.679 33.969 1.00 85.25 80 ARG A O 1
ATOM 603 N N . LEU A 1 81 ? -8.781 -3.457 32.050 1.00 87.75 81 LEU A N 1
ATOM 604 C CA . LEU A 1 81 ? -7.678 -4.173 32.701 1.00 87.75 81 LEU A CA 1
ATOM 605 C C . LEU A 1 81 ? -6.700 -3.202 33.383 1.00 87.75 81 LEU A C 1
ATOM 607 O O . LEU A 1 81 ? -6.194 -3.487 34.462 1.00 87.75 81 LEU A O 1
ATOM 611 N N . ARG A 1 82 ? -6.456 -2.027 32.788 1.00 88.00 82 ARG A N 1
ATOM 612 C CA . ARG A 1 82 ? -5.621 -0.981 33.401 1.00 88.00 82 ARG A CA 1
ATOM 613 C C . ARG A 1 82 ? -6.257 -0.346 34.633 1.00 88.00 82 ARG A C 1
ATOM 615 O O . ARG A 1 82 ? -5.514 -0.068 35.568 1.00 88.00 82 ARG A O 1
ATOM 622 N N . SER A 1 83 ? -7.572 -0.126 34.650 1.00 88.56 83 SER A N 1
ATOM 623 C CA . SER A 1 83 ? -8.260 0.401 35.836 1.00 88.56 83 SER A CA 1
ATOM 624 C C . SER A 1 83 ? -8.243 -0.614 36.980 1.00 88.56 83 SER A C 1
ATOM 626 O O . SER A 1 83 ? -7.950 -0.245 38.111 1.00 88.56 83 SER A O 1
ATOM 628 N N . GLN A 1 84 ? -8.427 -1.904 36.672 1.00 87.44 84 GLN A N 1
ATOM 629 C CA . GLN A 1 84 ? -8.298 -2.989 37.653 1.00 87.44 84 GLN A CA 1
ATOM 630 C C . GLN A 1 84 ? -6.880 -3.089 38.234 1.00 87.44 84 GLN A C 1
ATOM 632 O O . GLN A 1 84 ? -6.724 -3.293 39.431 1.00 87.44 84 GLN A O 1
ATOM 637 N N . LEU A 1 85 ? -5.839 -2.902 37.415 1.00 89.75 85 LEU A N 1
ATOM 638 C CA . LEU A 1 85 ? -4.446 -2.930 37.882 1.00 89.75 85 LEU A CA 1
ATOM 639 C C . LEU A 1 85 ? -4.033 -1.686 38.685 1.00 89.75 85 LEU A C 1
ATOM 641 O O . LEU A 1 85 ? -3.095 -1.772 39.473 1.00 89.75 85 LEU A O 1
ATOM 645 N N . ARG A 1 86 ? -4.690 -0.535 38.486 1.00 89.50 86 ARG A N 1
ATOM 646 C CA . ARG A 1 86 ? -4.457 0.686 39.281 1.00 89.50 86 ARG A CA 1
ATOM 647 C C . ARG A 1 86 ? -5.264 0.745 40.575 1.00 89.50 86 ARG A C 1
ATOM 649 O O . ARG A 1 86 ? -4.955 1.582 41.414 1.00 89.50 86 ARG A O 1
ATOM 656 N N . GLY A 1 87 ? -6.254 -0.132 40.742 1.00 86.12 87 GLY A N 1
ATOM 657 C CA . GLY A 1 87 ? -7.194 -0.054 41.861 1.00 86.12 87 GLY A CA 1
ATOM 658 C C . GLY A 1 87 ? -8.176 1.117 41.742 1.00 86.12 87 GLY A C 1
ATOM 659 O O . GLY A 1 87 ? -8.759 1.517 42.740 1.00 86.12 87 GLY A O 1
ATOM 660 N N . ASP A 1 88 ? -8.361 1.661 40.532 1.00 78.62 88 ASP A N 1
ATOM 661 C CA . ASP A 1 88 ? -9.317 2.744 40.244 1.00 78.62 88 ASP A CA 1
ATOM 662 C C . ASP A 1 88 ? -10.775 2.229 40.132 1.00 78.62 88 ASP A C 1
ATOM 664 O O . ASP A 1 88 ? -11.672 2.988 39.761 1.00 78.62 88 ASP A O 1
ATOM 668 N N . ALA A 1 89 ? -11.009 0.931 40.367 1.00 58.81 89 ALA A N 1
ATOM 669 C CA . ALA A 1 89 ? -12.280 0.226 40.182 1.00 58.81 89 ALA A CA 1
ATOM 670 C C . ALA A 1 89 ? -12.667 -0.581 41.424 1.00 58.81 89 ALA A C 1
ATOM 672 O O . ALA A 1 89 ? -11.752 -1.183 42.031 1.00 58.81 89 ALA A O 1
#